Protein AF-A0AAW2WVN6-F1 (afdb_monomer_lite)

pLDDT: mean 71.28, std 16.65, range [44.19, 94.75]

Organism: NCBI:txid2727402

Radius of gyration: 16.48 Å; chains: 1; bounding box: 42×45×23 Å

Structure (mmCIF, N/CA/C/O backbone):
data_AF-A0AAW2WVN6-F1
#
_entry.id   AF-A0AAW2WVN6-F1
#
loop_
_atom_site.group_PDB
_atom_site.id
_atom_site.type_symbol
_atom_site.label_atom_id
_atom_site.label_alt_id
_atom_site.label_comp_id
_atom_site.label_asym_id
_atom_site.label_entity_id
_atom_site.label_seq_id
_atom_site.pdbx_PDB_ins_code
_atom_site.Cartn_x
_atom_site.Cartn_y
_atom_site.Cartn_z
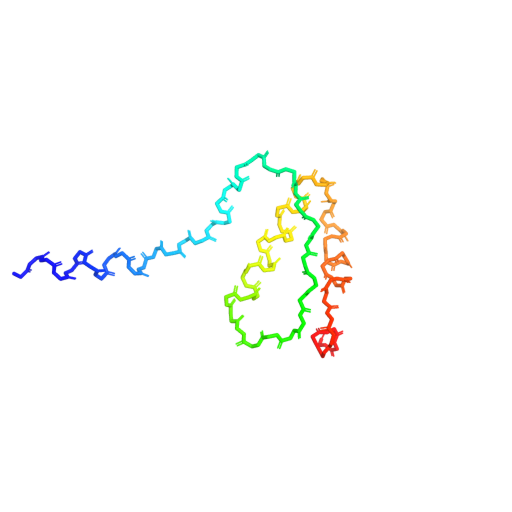_atom_site.occupancy
_atom_site.B_iso_or_equiv
_atom_site.auth_seq_id
_atom_site.auth_comp_id
_atom_site.auth_asym_id
_atom_site.auth_atom_id
_atom_site.pdbx_PDB_model_num
ATOM 1 N N . MET A 1 1 ? -31.866 33.981 -5.816 1.00 49.41 1 MET A N 1
ATOM 2 C CA . MET A 1 1 ? -32.097 32.545 -6.102 1.00 49.41 1 MET A CA 1
ATOM 3 C C . MET A 1 1 ? -31.040 31.940 -7.050 1.00 49.41 1 MET A C 1
ATOM 5 O O . MET A 1 1 ? -31.372 31.072 -7.840 1.00 49.41 1 MET A O 1
ATOM 9 N N . GLN A 1 2 ? -29.765 32.361 -6.998 1.00 47.47 2 GLN A N 1
ATOM 10 C CA . GLN A 1 2 ? -28.671 31.752 -7.796 1.00 47.47 2 GLN A CA 1
ATOM 11 C C . GLN A 1 2 ? -27.388 31.497 -6.980 1.00 47.47 2 GLN A C 1
ATOM 13 O O . GLN A 1 2 ? -26.437 30.907 -7.483 1.00 47.47 2 GLN A O 1
ATOM 18 N N . SER A 1 3 ? -27.347 31.903 -5.709 1.00 52.50 3 SER A N 1
ATOM 19 C CA . SER A 1 3 ? -26.195 31.693 -4.825 1.00 52.50 3 SER A CA 1
ATOM 20 C C . SER A 1 3 ? -26.135 30.272 -4.252 1.00 52.50 3 SER A C 1
ATOM 22 O O . SER A 1 3 ? -25.046 29.747 -4.050 1.00 52.50 3 SER A O 1
ATOM 24 N N . GLU A 1 4 ? -27.279 29.616 -4.045 1.00 53.84 4 GLU A N 1
ATOM 25 C CA . GLU A 1 4 ? -27.332 28.319 -3.347 1.00 53.84 4 GLU A CA 1
ATOM 26 C C . GLU A 1 4 ? -27.014 27.122 -4.251 1.00 53.84 4 GLU A C 1
ATOM 28 O O . GLU A 1 4 ? -26.379 26.160 -3.821 1.00 53.84 4 GLU A O 1
ATOM 33 N N . VAL A 1 5 ? -27.341 27.211 -5.543 1.00 52.44 5 VAL A N 1
ATOM 34 C CA . VAL A 1 5 ? -26.987 26.169 -6.522 1.00 52.44 5 VAL A CA 1
ATOM 35 C C . VAL A 1 5 ? -25.481 26.091 -6.789 1.00 52.44 5 VAL A C 1
ATOM 37 O O . VAL A 1 5 ? -24.991 25.032 -7.166 1.00 52.44 5 VAL A O 1
ATOM 40 N N . ASN A 1 6 ? -24.721 27.159 -6.525 1.00 48.66 6 ASN A N 1
ATOM 41 C CA . ASN A 1 6 ? -23.260 27.152 -6.662 1.00 48.66 6 ASN A CA 1
ATOM 42 C C . ASN A 1 6 ? -22.534 26.607 -5.421 1.00 48.66 6 ASN A C 1
ATOM 44 O O . ASN A 1 6 ? -21.398 26.152 -5.543 1.00 48.66 6 ASN A O 1
ATOM 48 N N . LEU A 1 7 ? -23.181 26.596 -4.249 1.00 57.28 7 LEU A N 1
ATOM 49 C CA . LEU A 1 7 ? -22.629 25.957 -3.050 1.00 57.28 7 LEU A CA 1
ATOM 50 C C . LEU A 1 7 ? -22.804 24.432 -3.109 1.00 57.28 7 LEU A C 1
ATOM 52 O O . LEU A 1 7 ? -21.892 23.686 -2.759 1.00 57.28 7 LEU A O 1
ATOM 56 N N . LEU A 1 8 ? -23.934 23.966 -3.651 1.00 49.97 8 LEU A N 1
ATOM 57 C CA . LEU A 1 8 ? -24.217 22.536 -3.819 1.00 49.97 8 LEU A CA 1
ATOM 58 C C . LEU A 1 8 ? -23.422 21.899 -4.972 1.00 49.97 8 LEU A C 1
ATOM 60 O O . LEU A 1 8 ? -23.101 20.714 -4.919 1.00 49.97 8 LEU A O 1
ATOM 64 N N . LYS A 1 9 ? -23.004 22.685 -5.973 1.00 49.94 9 LYS A N 1
ATOM 65 C CA . LYS A 1 9 ? -22.176 22.201 -7.094 1.00 49.94 9 LYS A CA 1
ATOM 66 C C . LYS A 1 9 ? -20.686 22.047 -6.759 1.00 49.94 9 LYS A C 1
ATOM 68 O O . LYS A 1 9 ? -19.911 21.650 -7.620 1.00 49.94 9 LYS A O 1
ATOM 73 N N . ARG A 1 10 ? -20.283 22.344 -5.518 1.00 51.38 10 ARG A N 1
ATOM 74 C CA . ARG A 1 10 ? -18.914 22.142 -5.012 1.00 51.38 10 ARG A CA 1
ATOM 75 C C . ARG A 1 10 ? -18.799 21.007 -3.990 1.00 51.38 10 ARG A C 1
ATOM 77 O O . ARG A 1 10 ? -17.713 20.761 -3.481 1.00 51.38 10 ARG A O 1
ATOM 84 N N . VAL A 1 11 ? -19.910 20.326 -3.701 1.00 44.97 11 VAL A N 1
ATOM 85 C CA . VAL A 1 11 ? -19.950 19.117 -2.858 1.00 44.97 11 VAL A CA 1
ATOM 86 C C . VAL A 1 11 ? -19.903 17.839 -3.709 1.00 44.97 11 VAL A C 1
ATOM 88 O O . VAL A 1 11 ? -19.480 16.794 -3.229 1.00 44.97 11 VAL A O 1
ATOM 91 N N . VAL A 1 12 ? -20.249 17.926 -4.998 1.00 48.22 12 VAL A N 1
ATOM 92 C CA . VAL A 1 12 ? -20.088 16.845 -5.983 1.00 48.22 12 VAL A CA 1
ATOM 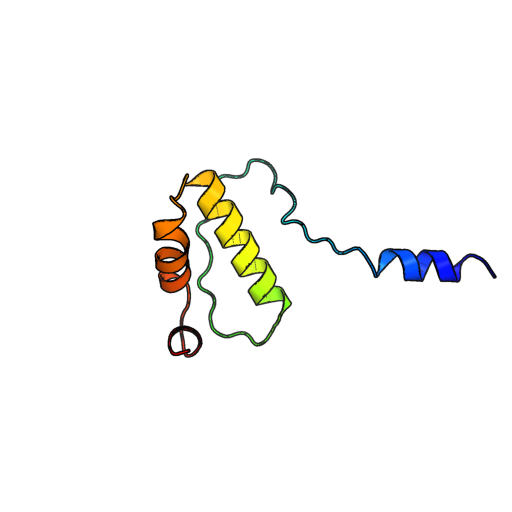93 C C . VAL A 1 12 ? -18.834 17.137 -6.794 1.00 48.22 12 VAL A C 1
ATOM 95 O O . VAL A 1 12 ? -18.869 17.870 -7.777 1.00 48.22 12 VAL A O 1
ATOM 98 N N . GLY A 1 13 ? -17.706 16.646 -6.299 1.00 44.19 13 GLY A N 1
ATOM 99 C CA . GLY A 1 13 ? -16.399 16.906 -6.892 1.00 44.19 13 GLY A CA 1
ATOM 100 C C . GLY A 1 13 ? -15.257 16.894 -5.884 1.00 44.19 13 GLY A C 1
ATOM 101 O O . GLY A 1 13 ? -14.275 17.598 -6.081 1.00 44.19 13 GLY A O 1
ATOM 102 N N . ARG A 1 14 ? -15.342 16.097 -4.811 1.00 50.22 14 ARG A N 1
ATOM 103 C CA . ARG A 1 14 ? -14.133 15.402 -4.360 1.00 50.22 14 ARG A CA 1
ATOM 104 C C . ARG A 1 14 ? -13.958 14.219 -5.310 1.00 50.22 14 ARG A C 1
ATOM 106 O O . ARG A 1 14 ? -14.187 13.072 -4.957 1.00 50.22 14 ARG A O 1
ATOM 113 N N . GLU A 1 15 ? -13.573 14.521 -6.545 1.00 48.38 15 GLU A N 1
ATOM 114 C CA . GLU A 1 15 ? -12.565 13.673 -7.157 1.00 48.38 15 GLU A CA 1
ATOM 115 C C . GLU A 1 15 ? -11.325 13.937 -6.307 1.00 48.38 15 GLU A C 1
ATOM 117 O O . GLU A 1 15 ? -10.522 14.823 -6.584 1.00 48.38 15 GLU A O 1
ATOM 122 N N . GLU A 1 16 ? -11.215 13.214 -5.193 1.00 54.31 16 GLU A N 1
ATOM 123 C CA . GLU A 1 16 ? -9.907 12.918 -4.629 1.00 54.31 16 GLU A CA 1
ATOM 124 C C . GLU A 1 16 ? -9.278 11.891 -5.561 1.00 54.31 16 GLU A C 1
ATOM 126 O O . GLU A 1 16 ? -8.976 10.768 -5.177 1.00 54.31 16 GLU A O 1
ATOM 131 N N . ASP A 1 17 ? -9.117 12.277 -6.828 1.00 48.91 17 ASP A N 1
ATOM 132 C CA . ASP A 1 17 ? -7.994 11.794 -7.596 1.00 48.91 17 ASP A CA 1
ATOM 133 C C . ASP A 1 17 ? -6.812 12.053 -6.672 1.00 48.91 17 ASP A C 1
ATOM 135 O O . ASP A 1 17 ? -6.709 13.173 -6.154 1.00 48.91 17 ASP A O 1
ATOM 139 N N . CYS A 1 18 ? -6.065 11.002 -6.330 1.00 53.75 18 CYS A N 1
ATOM 140 C CA . CYS A 1 18 ? -4.930 11.031 -5.419 1.00 53.75 18 CYS A CA 1
ATOM 141 C C . CYS A 1 18 ? -3.934 12.072 -5.948 1.00 53.75 18 CYS A C 1
ATOM 143 O O . CYS A 1 18 ? -2.994 11.751 -6.676 1.00 53.75 18 CYS A O 1
ATOM 145 N N . ALA A 1 19 ? -4.220 13.349 -5.677 1.00 51.72 19 ALA A N 1
ATOM 146 C CA . ALA A 1 19 ? -3.705 14.462 -6.448 1.00 51.72 19 ALA A CA 1
ATOM 147 C C . ALA A 1 19 ? -2.199 14.388 -6.303 1.00 51.72 19 ALA A C 1
ATOM 149 O O . ALA A 1 19 ? -1.748 14.208 -5.170 1.00 51.72 19 ALA A O 1
ATOM 150 N N . PRO A 1 20 ? -1.427 14.457 -7.403 1.00 49.62 20 PRO A N 1
ATOM 151 C CA . PRO A 1 20 ? -0.044 14.014 -7.422 1.00 49.62 20 PRO A CA 1
ATOM 152 C C . PRO A 1 20 ? 0.722 14.727 -6.313 1.00 49.62 20 PRO A C 1
ATOM 154 O O . PRO A 1 20 ? 1.077 15.903 -6.441 1.00 49.62 20 PRO A O 1
ATOM 157 N N . VAL A 1 21 ? 0.913 14.011 -5.198 1.00 53.56 21 VAL A N 1
ATOM 158 C CA . VAL A 1 21 ? 1.515 14.536 -3.979 1.00 53.56 21 VAL A CA 1
ATOM 159 C C . VAL A 1 21 ? 2.895 15.000 -4.398 1.00 53.56 21 VAL A C 1
ATOM 161 O O . VAL A 1 21 ? 3.719 14.231 -4.896 1.00 53.56 21 VAL A O 1
ATOM 164 N N . SER A 1 22 ? 3.092 16.312 -4.341 1.00 49.47 22 SER A N 1
ATOM 165 C CA . SER A 1 22 ? 4.171 16.986 -5.042 1.00 49.47 22 SER A CA 1
ATOM 166 C C . SER A 1 22 ? 5.530 16.420 -4.632 1.00 49.47 22 SER A C 1
ATOM 168 O O . SER A 1 22 ? 5.998 16.739 -3.550 1.00 49.47 22 SER A O 1
ATOM 170 N N . LYS A 1 23 ? 6.175 15.613 -5.484 1.00 49.22 23 LYS A N 1
ATOM 171 C CA . LYS A 1 23 ? 7.625 15.293 -5.496 1.00 49.22 23 LYS A CA 1
ATOM 172 C C . LYS A 1 23 ? 8.309 15.069 -4.129 1.00 49.22 23 LYS A C 1
ATOM 174 O O . LYS A 1 23 ? 9.513 15.288 -4.003 1.00 49.22 23 LYS A O 1
ATOM 179 N N . VAL A 1 24 ? 7.585 14.622 -3.111 1.00 49.75 24 VAL A N 1
ATOM 180 C CA . VAL A 1 24 ? 8.141 14.219 -1.823 1.00 49.75 24 VAL A CA 1
ATOM 181 C C . VAL A 1 24 ? 8.399 12.727 -1.943 1.00 49.75 24 VAL A C 1
ATOM 183 O O . VAL A 1 24 ? 7.547 11.985 -2.424 1.00 49.75 24 VAL A O 1
ATOM 186 N N . LYS A 1 25 ? 9.618 12.297 -1.594 1.00 54.66 25 LYS A N 1
ATOM 187 C CA . LYS A 1 25 ? 9.993 10.878 -1.514 1.00 54.66 25 LYS A CA 1
ATOM 188 C C . LYS A 1 25 ? 8.848 10.124 -0.842 1.00 54.66 25 LYS A C 1
ATOM 190 O O . LYS A 1 25 ? 8.499 10.514 0.268 1.00 54.66 25 LYS A O 1
ATOM 195 N N . ALA A 1 26 ? 8.279 9.119 -1.513 1.00 54.28 26 ALA A N 1
ATOM 196 C CA . ALA A 1 26 ? 7.138 8.379 -0.981 1.00 54.28 26 ALA A CA 1
ATOM 197 C C . ALA A 1 26 ? 7.437 7.974 0.472 1.00 54.28 26 ALA A C 1
ATOM 199 O O . ALA A 1 26 ? 8.408 7.239 0.697 1.00 54.28 26 ALA A O 1
ATOM 200 N N . PRO A 1 27 ? 6.693 8.499 1.462 1.00 63.28 27 PRO A N 1
ATOM 201 C CA . PRO A 1 27 ? 6.800 7.994 2.816 1.00 63.28 27 PRO A CA 1
ATOM 202 C C . PRO A 1 27 ? 6.370 6.525 2.807 1.00 63.28 27 PRO A C 1
ATOM 204 O O . PRO A 1 27 ? 5.551 6.107 1.989 1.00 63.28 27 PRO A O 1
ATOM 207 N N . ASN A 1 28 ? 6.963 5.718 3.684 1.00 68.62 28 ASN A N 1
ATOM 208 C CA . ASN A 1 28 ? 6.505 4.346 3.859 1.00 68.62 28 ASN A CA 1
ATOM 209 C C . ASN A 1 28 ? 5.022 4.387 4.285 1.00 68.62 28 ASN A C 1
ATOM 211 O O . ASN A 1 28 ? 4.729 5.133 5.225 1.00 68.62 28 ASN A O 1
ATOM 215 N N . PRO A 1 29 ? 4.111 3.639 3.634 1.00 73.44 29 PRO A N 1
ATOM 216 C CA . PRO A 1 29 ? 2.702 3.657 4.003 1.00 73.44 29 PRO A CA 1
ATOM 217 C C . PRO A 1 29 ? 2.530 3.264 5.468 1.00 73.44 29 PRO A C 1
ATOM 219 O O . PRO A 1 29 ? 3.168 2.319 5.945 1.00 73.44 29 PRO A O 1
ATOM 222 N N . ASN A 1 30 ? 1.674 3.982 6.189 1.00 76.94 30 ASN A N 1
ATOM 223 C CA . ASN A 1 30 ? 1.324 3.575 7.542 1.00 76.94 30 ASN A CA 1
ATOM 224 C C . ASN A 1 30 ? 0.453 2.310 7.485 1.00 76.94 30 ASN A C 1
ATOM 226 O O . ASN A 1 30 ? -0.414 2.211 6.613 1.00 76.94 30 ASN A O 1
ATOM 230 N N . PRO A 1 31 ? 0.652 1.341 8.397 1.00 74.25 31 PRO A N 1
ATOM 231 C CA . PRO A 1 31 ? -0.237 0.194 8.491 1.00 74.25 31 PRO A CA 1
ATOM 232 C C . PRO A 1 31 ? -1.666 0.650 8.789 1.00 74.25 31 PRO A C 1
ATOM 234 O O . PRO A 1 31 ? -1.880 1.483 9.673 1.00 74.25 31 PRO A O 1
ATOM 237 N N . PHE A 1 32 ? -2.638 0.088 8.076 1.00 77.38 32 PHE A N 1
ATOM 238 C CA . PHE A 1 32 ? -4.049 0.338 8.338 1.00 77.38 32 PHE A CA 1
ATOM 239 C C . PHE A 1 32 ? -4.568 -0.683 9.357 1.00 77.38 32 PHE A C 1
ATOM 241 O O . PHE A 1 32 ? -4.340 -1.891 9.233 1.00 77.38 32 PHE A O 1
ATOM 248 N N . GLY A 1 33 ? -5.178 -0.171 10.428 1.00 71.81 33 GLY A N 1
ATOM 249 C CA . GLY A 1 33 ? -5.466 -0.915 11.657 1.00 71.81 33 GLY A CA 1
ATOM 250 C C . GLY A 1 33 ? -6.948 -1.085 11.973 1.00 71.81 33 GLY A C 1
ATOM 251 O O . GLY A 1 33 ? -7.295 -1.177 13.148 1.00 71.81 33 GLY A O 1
ATOM 252 N N . GLY A 1 34 ? -7.830 -1.097 10.971 1.00 67.25 34 GLY A N 1
ATOM 253 C CA . GLY A 1 34 ? -9.239 -1.422 11.210 1.00 67.25 34 GLY A CA 1
ATOM 254 C C . GLY A 1 34 ? -10.130 -0.248 11.609 1.00 67.25 34 GLY A C 1
ATOM 255 O O . GLY A 1 34 ? -11.219 -0.456 12.155 1.00 67.25 34 GLY A O 1
ATOM 256 N N . ALA A 1 35 ? -9.694 0.995 11.390 1.00 73.56 35 ALA A N 1
ATOM 257 C CA . ALA A 1 35 ? -10.553 2.141 11.643 1.00 73.56 35 ALA A CA 1
ATOM 258 C C . ALA A 1 35 ? -11.748 2.109 10.682 1.00 73.56 35 ALA A C 1
ATOM 260 O O . ALA A 1 35 ? -11.586 2.163 9.467 1.00 73.56 35 ALA A O 1
ATOM 261 N N . ARG A 1 36 ? -12.979 2.108 11.212 1.00 72.31 36 ARG A N 1
ATOM 262 C CA . ARG A 1 36 ? -14.221 2.186 10.409 1.00 72.31 36 ARG A CA 1
ATOM 263 C C . ARG A 1 36 ? -14.477 3.583 9.824 1.00 72.31 36 ARG A C 1
ATOM 265 O O . ARG A 1 36 ? -15.617 4.028 9.714 1.00 72.31 36 ARG A O 1
ATOM 272 N N . SER A 1 37 ? -13.409 4.294 9.494 1.00 81.31 37 SER A N 1
ATOM 273 C CA . SER A 1 37 ? -13.427 5.609 8.879 1.00 81.31 37 SER A CA 1
ATOM 274 C C . SER A 1 37 ? -13.124 5.441 7.398 1.00 81.31 37 SER A C 1
ATOM 276 O O . SER A 1 37 ? -11.996 5.120 7.029 1.00 81.31 37 SER A O 1
ATOM 278 N N . ALA A 1 38 ? -14.117 5.697 6.542 1.00 80.12 38 ALA A N 1
ATOM 279 C CA . ALA A 1 38 ? -13.930 5.683 5.088 1.00 80.12 38 ALA A CA 1
ATOM 280 C C . ALA A 1 38 ? -12.747 6.570 4.661 1.00 80.12 38 ALA A C 1
ATOM 282 O O . ALA A 1 38 ? -11.962 6.190 3.804 1.00 80.12 38 ALA A O 1
ATOM 283 N N . LYS A 1 39 ? -12.555 7.697 5.356 1.00 81.94 39 LYS A N 1
ATOM 284 C CA . LYS A 1 39 ? -11.453 8.628 5.113 1.00 81.94 39 LYS A CA 1
ATOM 285 C C . LYS A 1 39 ? -10.075 8.024 5.391 1.00 81.94 39 LYS A C 1
ATOM 287 O O . LYS A 1 39 ? -9.114 8.345 4.704 1.00 81.94 39 LYS A O 1
ATOM 292 N N . GLU A 1 40 ? -9.949 7.191 6.420 1.00 81.44 40 GLU A N 1
ATOM 293 C CA . GLU A 1 40 ? -8.664 6.550 6.727 1.00 81.44 40 GLU A CA 1
ATOM 294 C C . GLU A 1 40 ? -8.340 5.441 5.725 1.00 81.44 40 GLU A C 1
ATOM 296 O O . GLU A 1 40 ? -7.185 5.315 5.322 1.00 81.44 40 GLU A O 1
ATOM 301 N N . LEU A 1 41 ? -9.361 4.717 5.256 1.00 83.31 41 LEU A N 1
ATOM 302 C CA . LEU A 1 41 ? -9.215 3.756 4.165 1.00 83.31 41 LEU A CA 1
ATOM 303 C C . LEU A 1 41 ? -8.825 4.447 2.845 1.00 83.31 41 LEU A C 1
ATOM 305 O O . LEU A 1 41 ? -7.905 3.994 2.170 1.00 83.31 41 LEU A O 1
ATOM 309 N N . GLU A 1 42 ? -9.475 5.562 2.496 1.00 83.94 42 GLU A N 1
ATOM 310 C CA . GLU A 1 42 ? -9.134 6.380 1.321 1.00 83.94 42 GLU A CA 1
ATOM 311 C C . GLU A 1 42 ? -7.683 6.879 1.383 1.00 83.94 42 GLU A C 1
ATOM 313 O O . GLU A 1 42 ? -6.931 6.707 0.425 1.00 83.94 42 GLU A O 1
ATOM 318 N N . ASN A 1 43 ? -7.251 7.418 2.529 1.00 84.12 43 ASN A N 1
ATOM 319 C CA . ASN A 1 43 ? -5.866 7.855 2.721 1.00 84.12 43 ASN A CA 1
ATOM 320 C C . ASN A 1 43 ? -4.868 6.700 2.548 1.00 84.12 43 ASN A C 1
ATOM 322 O O . ASN A 1 43 ? -3.851 6.864 1.880 1.00 84.12 43 ASN A O 1
ATOM 326 N N . PHE A 1 44 ? -5.163 5.528 3.117 1.00 85.69 44 PHE A N 1
ATOM 327 C CA . PHE A 1 44 ? -4.308 4.349 2.993 1.00 85.69 44 PHE A CA 1
ATOM 328 C C . PHE A 1 44 ? -4.160 3.885 1.538 1.00 85.69 44 PHE A C 1
ATOM 330 O O . PHE A 1 44 ? -3.051 3.581 1.092 1.00 85.69 44 PHE A O 1
ATOM 337 N N . LEU A 1 45 ? -5.261 3.842 0.781 1.00 88.12 45 LEU A N 1
ATOM 338 C CA . LEU A 1 45 ? -5.228 3.466 -0.633 1.00 88.12 45 LEU A CA 1
ATOM 339 C C . LEU A 1 45 ? -4.436 4.481 -1.468 1.00 88.12 45 LEU A C 1
ATOM 341 O O . LEU A 1 45 ? -3.614 4.071 -2.290 1.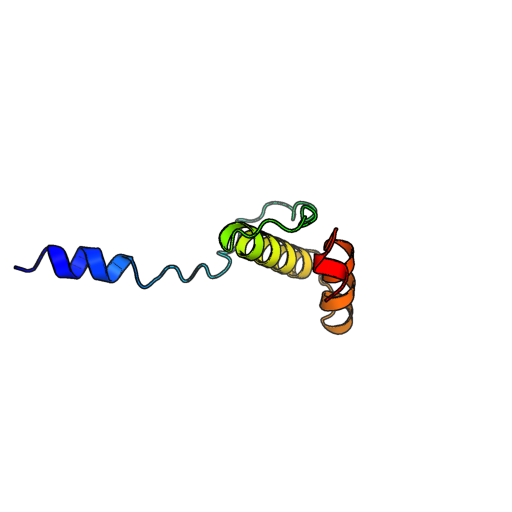00 88.12 45 LEU A O 1
ATOM 345 N N . CYS A 1 46 ? -4.608 5.777 -1.204 1.00 87.50 46 CYS A N 1
ATOM 346 C CA . CYS A 1 46 ? -3.808 6.839 -1.817 1.00 87.50 46 CYS A CA 1
ATOM 347 C C . CYS A 1 46 ? -2.304 6.682 -1.514 1.00 87.50 46 CYS A C 1
ATOM 349 O O . CYS A 1 46 ? -1.473 6.745 -2.424 1.00 87.50 46 CYS A O 1
ATOM 351 N N . ASP A 1 47 ? -1.936 6.407 -0.257 1.00 85.31 47 ASP A N 1
ATOM 352 C CA . ASP A 1 47 ? -0.543 6.170 0.143 1.00 85.31 47 ASP A CA 1
ATOM 353 C C . ASP A 1 47 ? 0.057 4.942 -0.568 1.00 85.31 47 ASP A C 1
ATOM 355 O O . ASP A 1 47 ? 1.208 4.976 -1.017 1.00 85.31 47 ASP A O 1
ATOM 359 N N . MET A 1 48 ? -0.726 3.868 -0.727 1.00 89.31 48 MET A N 1
ATOM 360 C CA . MET A 1 48 ? -0.324 2.668 -1.470 1.00 89.31 48 MET A CA 1
ATOM 361 C C . MET A 1 48 ? -0.108 2.941 -2.953 1.00 89.31 48 MET A C 1
ATOM 363 O O . MET A 1 48 ? 0.882 2.485 -3.528 1.00 89.31 48 MET A O 1
ATOM 367 N N . GLU A 1 49 ? -1.010 3.689 -3.582 1.00 88.00 49 GLU A N 1
ATOM 368 C CA . GLU A 1 49 ? -0.896 4.030 -4.993 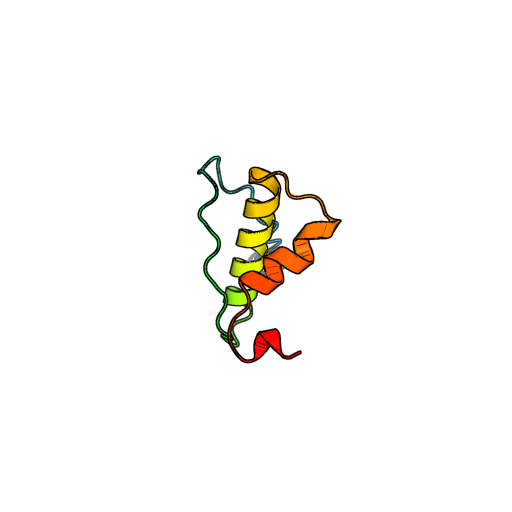1.00 88.00 49 GLU A CA 1
ATOM 369 C C . GLU A 1 49 ? 0.357 4.868 -5.254 1.00 88.00 49 GLU A C 1
ATOM 371 O O . GLU A 1 49 ? 1.168 4.522 -6.120 1.00 88.00 49 GLU A O 1
ATOM 376 N N . MET A 1 50 ? 0.597 5.892 -4.432 1.00 85.19 50 MET A N 1
ATOM 377 C CA . MET A 1 50 ? 1.824 6.681 -4.496 1.00 85.19 50 MET A CA 1
ATOM 378 C C . MET A 1 50 ? 3.072 5.816 -4.268 1.00 85.19 50 MET A C 1
ATOM 380 O O . MET A 1 50 ? 4.051 5.933 -5.015 1.00 85.19 50 MET A O 1
ATOM 384 N N . TYR A 1 51 ? 3.049 4.923 -3.274 1.00 86.56 51 TYR A N 1
ATOM 385 C CA . TYR A 1 51 ? 4.144 3.992 -3.0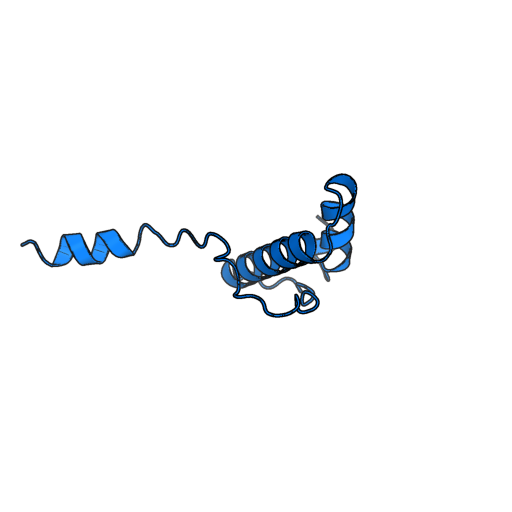16 1.00 86.56 51 TYR A CA 1
ATOM 386 C C . TYR A 1 51 ? 4.441 3.126 -4.246 1.00 86.56 51 TYR A C 1
ATOM 388 O O . TYR A 1 51 ? 5.597 3.026 -4.657 1.00 86.56 51 TYR A O 1
ATOM 396 N N . PHE A 1 52 ? 3.421 2.561 -4.896 1.00 89.56 52 PHE A N 1
ATOM 397 C CA . PHE A 1 52 ? 3.606 1.743 -6.094 1.00 89.56 52 PHE A CA 1
ATOM 398 C C . PHE A 1 52 ? 4.178 2.522 -7.274 1.00 89.56 52 PHE A C 1
ATOM 400 O O . PHE A 1 52 ? 5.038 1.990 -7.983 1.00 89.56 52 PHE A O 1
ATOM 407 N N . GLN A 1 53 ? 3.739 3.768 -7.470 1.00 87.19 53 GLN A N 1
ATOM 408 C CA . GLN A 1 53 ? 4.249 4.643 -8.527 1.00 87.19 53 GLN A CA 1
ATOM 409 C C . GLN A 1 53 ? 5.735 4.960 -8.316 1.00 87.19 53 GLN A C 1
ATOM 411 O O . GLN A 1 53 ? 6.543 4.828 -9.239 1.00 87.19 53 GLN A O 1
ATOM 416 N N . VAL A 1 54 ? 6.126 5.320 -7.090 1.00 86.06 54 VAL A N 1
ATOM 417 C CA . VAL A 1 54 ? 7.519 5.672 -6.771 1.00 86.06 54 VAL A CA 1
ATOM 418 C C . VAL A 1 54 ? 8.426 4.441 -6.752 1.00 86.06 54 VAL A C 1
ATOM 420 O O . VAL A 1 54 ? 9.527 4.481 -7.302 1.00 86.06 54 VAL A O 1
ATOM 423 N N . ALA A 1 55 ? 7.971 3.335 -6.164 1.00 86.75 55 ALA A N 1
ATOM 424 C CA . ALA A 1 55 ? 8.739 2.097 -6.057 1.00 86.75 55 ALA A CA 1
ATOM 425 C C . ALA A 1 55 ? 8.692 1.229 -7.330 1.00 86.75 55 ALA A C 1
ATOM 427 O O . ALA A 1 55 ? 9.343 0.185 -7.375 1.00 86.75 55 ALA A O 1
ATOM 428 N N . ARG A 1 56 ? 7.955 1.653 -8.371 1.00 90.44 56 ARG A N 1
ATOM 429 C CA . ARG A 1 56 ? 7.777 0.930 -9.646 1.00 90.44 56 ARG A CA 1
ATOM 430 C C . ARG A 1 56 ? 7.369 -0.532 -9.433 1.00 90.44 56 ARG A C 1
ATOM 432 O O . ARG A 1 56 ? 7.922 -1.449 -10.042 1.00 90.44 56 ARG A O 1
ATOM 439 N N . VAL A 1 57 ? 6.417 -0.747 -8.527 1.00 90.06 57 VAL A N 1
ATOM 440 C CA . VAL A 1 57 ? 5.951 -2.086 -8.151 1.00 90.06 57 VAL A CA 1
ATOM 441 C C . VAL A 1 57 ? 5.157 -2.709 -9.307 1.00 90.06 57 VAL A C 1
ATOM 443 O O . VAL A 1 57 ? 4.192 -2.096 -9.766 1.00 90.06 57 VAL A O 1
ATOM 446 N N . PRO A 1 58 ? 5.499 -3.932 -9.763 1.00 93.62 58 PRO A N 1
ATOM 447 C CA . PRO A 1 58 ? 4.710 -4.646 -10.765 1.00 93.62 58 PRO A CA 1
ATOM 448 C C . PRO A 1 58 ? 3.297 -4.949 -10.259 1.00 93.62 58 PRO A C 1
ATOM 450 O O . PRO A 1 58 ? 3.140 -5.354 -9.106 1.00 93.62 58 PRO A O 1
ATOM 453 N N . ASP A 1 59 ? 2.289 -4.862 -11.130 1.00 91.56 59 ASP A N 1
ATOM 454 C CA . ASP A 1 59 ? 0.879 -5.085 -10.763 1.00 91.56 59 ASP A CA 1
ATOM 455 C C . ASP A 1 59 ? 0.644 -6.421 -10.051 1.00 91.56 59 ASP A C 1
ATOM 457 O O . ASP A 1 59 ? -0.051 -6.475 -9.039 1.00 91.56 59 ASP A O 1
ATOM 461 N N . ALA A 1 60 ? 1.332 -7.478 -10.493 1.00 94.75 60 ALA A N 1
ATOM 462 C CA . ALA A 1 60 ? 1.268 -8.809 -9.888 1.00 94.75 60 ALA A CA 1
ATOM 463 C C . ALA A 1 60 ? 1.683 -8.852 -8.402 1.00 94.75 60 ALA A C 1
ATOM 465 O O . ALA A 1 60 ? 1.349 -9.804 -7.700 1.00 94.75 60 ALA A O 1
ATOM 466 N N . LYS A 1 61 ? 2.425 -7.850 -7.911 1.00 93.00 61 LYS A N 1
ATOM 467 C CA . LYS A 1 61 ? 2.883 -7.764 -6.516 1.00 93.00 61 LYS A CA 1
ATOM 468 C C . LYS A 1 61 ? 2.096 -6.764 -5.673 1.00 93.00 61 LYS A C 1
ATOM 470 O O . LYS A 1 61 ? 2.201 -6.833 -4.452 1.00 93.00 61 LYS A O 1
ATOM 475 N N . LYS A 1 62 ? 1.309 -5.870 -6.285 1.00 92.38 62 LYS A N 1
ATOM 476 C CA . LYS A 1 62 ? 0.602 -4.789 -5.575 1.00 92.38 62 LYS A CA 1
ATOM 477 C C . LYS A 1 62 ? -0.302 -5.329 -4.469 1.00 92.38 62 LYS A C 1
ATOM 479 O O . LYS A 1 62 ? -0.124 -4.955 -3.319 1.00 92.38 62 LYS A O 1
ATOM 484 N N . VAL A 1 63 ? -1.164 -6.299 -4.786 1.00 91.12 63 VAL A N 1
ATOM 485 C CA . VAL A 1 63 ? -2.087 -6.921 -3.814 1.00 91.12 63 VAL A CA 1
ATOM 486 C C . VAL A 1 63 ? -1.335 -7.576 -2.653 1.00 91.12 63 VAL A C 1
ATOM 488 O O . VAL A 1 63 ? -1.670 -7.360 -1.490 1.00 91.12 63 VAL A O 1
ATOM 491 N N . SER A 1 64 ? -0.279 -8.341 -2.955 1.00 91.62 64 SER A N 1
ATOM 492 C CA . SER A 1 64 ? 0.526 -8.994 -1.918 1.00 91.62 64 SER A CA 1
ATOM 493 C C . SER A 1 64 ? 1.206 -7.983 -0.998 1.00 91.62 64 SER A C 1
ATOM 495 O O . SER A 1 64 ? 1.344 -8.271 0.186 1.00 91.62 64 SER A O 1
ATOM 497 N N . ILE A 1 65 ? 1.642 -6.838 -1.529 1.00 89.62 65 ILE A N 1
ATOM 498 C CA . ILE A 1 65 ? 2.268 -5.771 -0.748 1.00 89.62 65 ILE A CA 1
ATOM 499 C C . ILE A 1 65 ? 1.215 -5.029 0.071 1.00 89.62 65 ILE A C 1
ATOM 501 O O . ILE A 1 65 ? 1.405 -4.893 1.268 1.00 89.62 65 ILE A O 1
ATOM 505 N N . THR A 1 66 ? 0.075 -4.626 -0.495 1.00 91.06 66 THR A N 1
ATOM 506 C CA . THR A 1 66 ? -1.011 -3.999 0.283 1.00 91.06 66 THR A CA 1
ATOM 507 C C . THR A 1 66 ? -1.397 -4.866 1.483 1.00 91.06 66 THR A C 1
ATOM 509 O O . THR A 1 66 ? -1.483 -4.366 2.602 1.00 91.06 66 THR A O 1
ATOM 512 N N . ASN A 1 67 ? -1.494 -6.185 1.289 1.00 88.75 67 ASN A N 1
ATOM 513 C CA . ASN A 1 67 ? -1.793 -7.137 2.358 1.00 88.75 67 ASN A CA 1
ATOM 514 C C . ASN A 1 67 ? -0.741 -7.174 3.491 1.00 88.75 67 ASN A C 1
ATOM 516 O O . ASN A 1 67 ? -1.071 -7.540 4.618 1.00 88.75 67 ASN A O 1
ATOM 520 N N . THR A 1 68 ? 0.526 -6.802 3.248 1.00 88.75 68 THR A N 1
ATOM 521 C CA . THR A 1 68 ? 1.524 -6.713 4.336 1.00 88.75 68 THR A CA 1
ATOM 522 C C . THR A 1 68 ? 1.322 -5.500 5.238 1.00 88.75 68 THR A C 1
ATOM 524 O O . THR A 1 68 ? 1.838 -5.498 6.352 1.00 88.75 68 THR A O 1
ATOM 527 N N . TYR A 1 69 ? 0.585 -4.490 4.775 1.00 86.56 69 TYR A N 1
ATOM 528 C CA . TYR A 1 69 ? 0.281 -3.276 5.536 1.00 86.56 6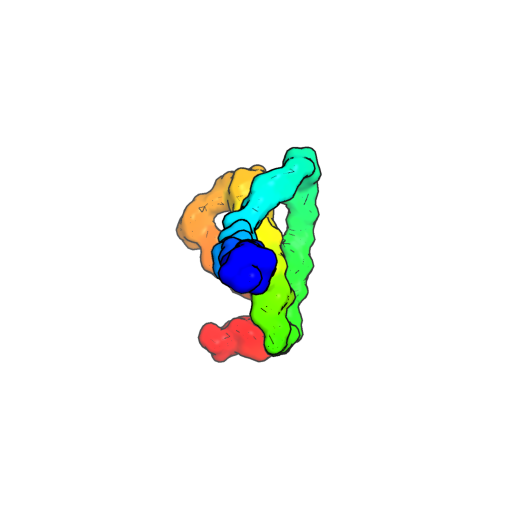9 TYR A CA 1
ATOM 529 C C . TYR A 1 69 ? -1.136 -3.270 6.123 1.00 86.56 69 TYR A C 1
ATOM 531 O O . TYR A 1 69 ? -1.459 -2.380 6.907 1.00 86.56 69 TYR A O 1
ATOM 539 N N . LEU A 1 70 ? -1.966 -4.262 5.788 1.00 85.00 70 LEU A N 1
ATOM 540 C CA . LEU A 1 70 ? -3.204 -4.529 6.512 1.00 85.00 70 LEU A CA 1
ATOM 541 C C . LEU A 1 70 ? -2.880 -5.248 7.825 1.00 85.00 70 LEU A C 1
ATOM 543 O O . LEU A 1 70 ? -2.124 -6.226 7.862 1.00 85.00 70 LEU A O 1
ATOM 547 N N . THR A 1 71 ? -3.456 -4.758 8.917 1.00 80.44 71 THR A N 1
ATOM 548 C CA . THR A 1 71 ? -3.275 -5.316 10.260 1.00 80.44 71 THR A CA 1
ATOM 549 C C . THR A 1 71 ? -4.621 -5.546 10.942 1.00 80.44 71 THR A C 1
ATOM 551 O O . THR A 1 71 ? -5.621 -4.930 10.586 1.00 80.44 71 THR A O 1
ATOM 554 N N . GLY A 1 72 ? -4.659 -6.445 11.930 1.00 72.44 72 GLY A N 1
ATOM 555 C CA . GLY A 1 72 ? -5.891 -6.768 12.656 1.00 72.44 72 GLY A CA 1
ATOM 556 C C . GLY A 1 72 ? -6.895 -7.581 11.832 1.00 72.44 72 GLY A C 1
ATOM 557 O O . GLY A 1 72 ? -6.510 -8.343 10.942 1.00 72.44 72 GLY A O 1
ATOM 558 N N . ASP A 1 73 ? -8.180 -7.420 12.154 1.00 65.56 73 ASP A N 1
ATOM 559 C CA . ASP A 1 73 ? -9.277 -8.207 11.574 1.00 65.56 73 ASP A CA 1
ATOM 560 C C . ASP A 1 73 ? -9.420 -8.021 10.064 1.00 65.56 73 ASP A C 1
ATOM 562 O O . ASP A 1 73 ? -9.939 -8.903 9.394 1.00 65.56 73 ASP A O 1
ATOM 566 N N . GLU A 1 74 ? -8.912 -6.927 9.498 1.00 64.81 74 GLU A N 1
ATOM 567 C CA . GLU A 1 74 ? -8.976 -6.674 8.055 1.00 64.81 74 GLU A CA 1
ATOM 568 C C . GLU A 1 74 ? -8.165 -7.662 7.218 1.00 64.81 74 GLU A C 1
ATOM 570 O O . GLU A 1 74 ? -8.430 -7.848 6.035 1.00 64.81 74 GLU A O 1
ATOM 575 N N . LYS A 1 75 ? -7.193 -8.338 7.833 1.00 62.91 75 LYS A N 1
ATOM 576 C CA . LYS A 1 75 ? -6.402 -9.378 7.172 1.00 62.91 75 LYS A CA 1
ATOM 577 C C . LYS A 1 75 ? -7.142 -10.722 7.067 1.00 62.91 75 LYS A C 1
ATOM 579 O O . LYS A 1 75 ? -6.643 -11.635 6.415 1.00 62.91 75 LYS A O 1
ATOM 584 N N . LEU A 1 76 ? -8.272 -10.872 7.765 1.00 64.25 76 LEU A N 1
ATOM 585 C CA . LEU A 1 76 ? -9.029 -12.124 7.899 1.00 64.25 76 LEU A CA 1
ATOM 586 C C . LEU A 1 76 ? -10.249 -12.215 6.962 1.00 64.25 76 LEU A C 1
ATOM 588 O O . LEU A 1 76 ? -11.018 -13.168 7.089 1.00 64.25 76 LEU A O 1
ATOM 592 N N . TRP A 1 77 ? -10.437 -11.238 6.070 1.00 61.53 77 TRP A N 1
ATOM 593 C CA . TRP A 1 77 ? -11.565 -11.159 5.134 1.00 61.53 77 TRP A CA 1
ATOM 594 C C . TRP A 1 77 ? -11.202 -11.695 3.748 1.00 61.53 77 TRP A C 1
ATOM 596 O O . TRP A 1 77 ? -10.034 -11.528 3.327 1.00 61.53 77 TRP A O 1
#

Secondary structure (DSSP, 8-state):
--SHHHHHTTTS----------S---PPPPPB-----HHHHHHHHHHHHHHHHHHT--HHHHHHHHHHHB-GGGGG-

Foldseek 3Di:
DPPVVVVVVVVPDPPVPLPLPPPDQLDDQAQDEDPPDPVSVVVNVSSLVNCCVNVVPDPVCSVVVSLVSYDDPVNVD

Sequence (77 aa):
MQSEVNLLKRVVGREEDCAPVSKVKAPNPNPFGGARSAKELENFLCDMEMYFQVARVPDAKKVSITNTYLTGDEKLW